Protein AF-A0A7C8HXU1-F1 (afdb_monomer)

pLDDT: mean 74.19, std 14.24, range [36.62, 89.44]

Solvent-accessible surface area (backbone atoms only — not comparable to full-atom values): 4567 Å² total; per-residue (Å²): 136,84,80,79,71,71,78,74,72,89,61,75,60,59,62,59,22,36,36,29,34,61,44,95,86,70,46,75,44,79,32,32,27,63,44,48,46,73,56,96,89,41,46,33,32,27,28,43,43,98,93,34,58,86,43,73,43,56,52,89,51,50,77,46,77,44,63,61,75,71,76,82,75,128

Secondary structure (DSSP, 8-state):
----PPPP--SPPPTTEEEEEE-TTS-EEEEEEEEEEEETTEEEEEEESTTTBT-EEEGGGEEEEEEGGGGS--

Radius of gyration: 12.83 Å; Cα contacts (8 Å, |Δi|>4): 128; chains: 1; bounding box: 36×26×39 Å

Foldseek 3Di:
DDPPPPPQPPDWDDFQKWFWFQDPVRDIDTWTFHGWDQDPNFIWTQTDDDPRHPNIDTSVRTPDIGGPVPPPDD

Sequence (74 aa):
MQIRQRPLPTEVIPKDTWVIIQQPSKQIRAITCEESEIVDGKHMIKANGYGFSGKPFPVSKIVKTAALNAVNGQ

Nearest PDB structures (foldseek):
  5j26-assembly1_A  TM=7.306E-01  e=2.923E-02  Homo sapiens
  6my0-assembly2_B  TM=7.594E-01  e=3.473E-02  Homo sapiens
  2lcc-assembly1_A  TM=5.964E-01  e=1.096E-01  Homo sapiens
  6bpi-assembly1_A  TM=6.609E-01  e=2.437E+00  Homo sapiens
  5kh6-assembly1_A  TM=5.841E-01  e=2.172E+00  Homo sapiens

Mean predicted aligned error: 9.25 Å

Structure (mmCIF, N/CA/C/O backbone):
data_AF-A0A7C8HXU1-F1
#
_entry.id   AF-A0A7C8HXU1-F1
#
loop_
_atom_site.group_PDB
_atom_site.id
_atom_site.type_symbol
_atom_site.label_atom_id
_atom_site.label_alt_id
_atom_site.label_comp_id
_atom_site.label_asym_id
_atom_site.label_entity_id
_atom_site.label_seq_id
_atom_site.pdbx_PDB_ins_code
_atom_site.Cartn_x
_atom_site.Cartn_y
_atom_site.Cartn_z
_atom_site.occupancy
_atom_site.B_iso_or_equiv
_atom_site.auth_seq_id
_atom_site.auth_comp_id
_atom_site.auth_asym_id
_atom_site.auth_atom_id
_atom_site.pdbx_PDB_model_num
ATOM 1 N N . MET A 1 1 ? -28.875 -4.513 2.652 1.00 43.06 1 MET A N 1
ATOM 2 C CA . MET A 1 1 ? -27.744 -4.388 1.705 1.00 43.06 1 MET A CA 1
ATOM 3 C C . MET A 1 1 ? -26.483 -4.868 2.405 1.00 43.06 1 MET A C 1
ATOM 5 O O . MET A 1 1 ? -26.059 -4.233 3.359 1.00 43.06 1 MET A O 1
ATOM 9 N N . GLN A 1 2 ? -25.932 -6.013 2.005 1.00 53.72 2 GLN A N 1
ATOM 10 C CA . GLN A 1 2 ? -24.697 -6.539 2.587 1.00 53.72 2 GLN A CA 1
ATOM 11 C C . GLN A 1 2 ? -23.522 -5.871 1.868 1.00 53.72 2 GLN A C 1
ATOM 13 O O . GLN A 1 2 ? -23.285 -6.128 0.688 1.00 53.72 2 GLN A O 1
ATOM 18 N N . ILE A 1 3 ? -22.830 -4.956 2.548 1.00 50.88 3 ILE A N 1
ATOM 19 C CA . ILE A 1 3 ? -21.603 -4.352 2.026 1.00 50.88 3 ILE A CA 1
ATOM 20 C C . ILE A 1 3 ? -20.585 -5.489 1.938 1.00 50.88 3 ILE A C 1
ATOM 22 O O . ILE A 1 3 ? -20.087 -5.955 2.960 1.00 50.88 3 ILE A O 1
ATOM 26 N N . ARG A 1 4 ? -20.309 -5.981 0.724 1.00 40.03 4 ARG A N 1
ATOM 27 C CA . ARG A 1 4 ?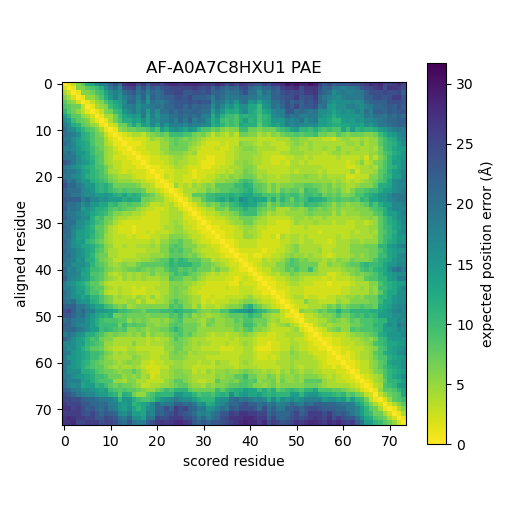 -19.187 -6.888 0.468 1.00 40.03 4 ARG A CA 1
ATOM 28 C C . ARG A 1 4 ? -17.9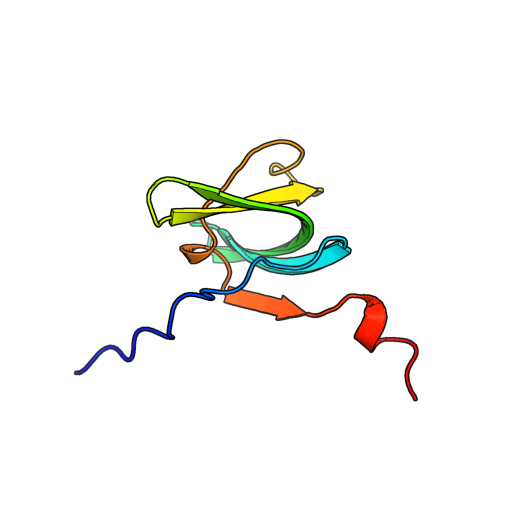07 -6.097 0.729 1.00 40.03 4 ARG A C 1
ATOM 30 O O . ARG A 1 4 ? -17.383 -5.458 -0.182 1.00 40.03 4 ARG A O 1
ATOM 37 N N . GLN A 1 5 ? -17.446 -6.070 1.978 1.00 46.34 5 GLN A N 1
ATOM 38 C CA . GLN A 1 5 ? -16.097 -5.610 2.276 1.00 46.34 5 GLN A CA 1
ATOM 39 C C . GLN A 1 5 ? -15.160 -6.518 1.484 1.00 46.34 5 GLN A C 1
ATOM 41 O O . GLN A 1 5 ? -15.171 -7.736 1.660 1.00 46.34 5 GLN A O 1
ATOM 46 N N . ARG A 1 6 ? -14.421 -5.935 0.534 1.00 55.75 6 ARG A N 1
ATOM 47 C CA . ARG A 1 6 ? -13.340 -6.666 -0.127 1.00 55.75 6 ARG A CA 1
ATOM 48 C C . ARG A 1 6 ? -12.395 -7.131 0.985 1.00 55.75 6 ARG A C 1
ATOM 50 O O . ARG A 1 6 ? -12.122 -6.314 1.870 1.00 55.75 6 ARG A O 1
ATOM 57 N N . PRO A 1 7 ? -11.943 -8.396 0.981 1.00 52.84 7 PRO A N 1
ATOM 58 C CA . PRO A 1 7 ? -10.962 -8.841 1.958 1.00 52.84 7 PRO A CA 1
ATOM 59 C C . PRO A 1 7 ? -9.792 -7.857 1.930 1.00 52.84 7 PRO A C 1
ATOM 61 O O . PRO A 1 7 ? -9.311 -7.490 0.854 1.00 52.84 7 PRO A O 1
ATOM 64 N N . LEU A 1 8 ? -9.413 -7.354 3.108 1.00 55.09 8 LEU A N 1
ATOM 65 C CA . LEU A 1 8 ? -8.218 -6.529 3.227 1.00 55.09 8 LEU A CA 1
ATOM 66 C C . LEU A 1 8 ? -7.049 -7.358 2.684 1.00 55.09 8 LEU A C 1
ATOM 68 O O . LEU A 1 8 ? -6.978 -8.542 3.017 1.00 55.09 8 LEU A O 1
ATOM 72 N N . PRO A 1 9 ? -6.160 -6.785 1.856 1.00 57.69 9 PRO A N 1
ATOM 73 C CA . PRO A 1 9 ? -4.954 -7.481 1.438 1.00 57.69 9 PRO A CA 1
ATOM 74 C C . PRO A 1 9 ? -4.180 -7.889 2.693 1.00 57.69 9 PRO A C 1
ATOM 76 O O . PRO A 1 9 ? -3.604 -7.041 3.375 1.00 57.69 9 PRO A O 1
ATOM 79 N N . THR A 1 10 ? -4.236 -9.174 3.037 1.00 60.88 10 THR A N 1
ATOM 80 C CA . THR A 1 10 ? -3.452 -9.785 4.119 1.00 60.88 10 THR A CA 1
ATOM 81 C C . THR A 1 10 ? -1.994 -9.967 3.722 1.00 60.88 10 THR A C 1
ATOM 83 O O . THR A 1 10 ? -1.159 -10.261 4.567 1.00 60.88 10 THR A O 1
ATOM 86 N N . GLU A 1 11 ? -1.687 -9.772 2.442 1.00 69.75 11 GLU A N 1
ATOM 87 C CA . GLU A 1 11 ? -0.343 -9.822 1.892 1.00 69.75 11 GLU A CA 1
ATOM 88 C C . GLU A 1 11 ? 0.221 -8.417 1.733 1.00 69.75 11 GLU A C 1
ATOM 90 O O . GLU A 1 11 ? -0.460 -7.522 1.232 1.00 69.75 11 GLU A O 1
ATOM 95 N N . VAL A 1 12 ? 1.476 -8.269 2.153 1.00 79.94 12 VAL A N 1
ATOM 96 C CA . VAL A 1 12 ? 2.340 -7.091 2.013 1.00 79.94 12 VAL A CA 1
ATOM 97 C C . VAL A 1 12 ? 2.340 -6.628 0.549 1.00 79.94 12 VAL A C 1
ATOM 99 O O . VAL A 1 12 ? 2.626 -7.414 -0.355 1.00 79.94 12 VAL A O 1
ATOM 102 N N . ILE A 1 13 ? 2.001 -5.357 0.295 1.00 81.38 13 ILE A N 1
ATOM 103 C CA . ILE A 1 13 ? 2.043 -4.789 -1.062 1.00 81.38 13 ILE A CA 1
ATOM 104 C C . ILE A 1 13 ? 3.511 -4.686 -1.501 1.00 81.38 13 ILE A C 1
ATOM 106 O O . ILE A 1 13 ? 4.294 -4.018 -0.818 1.00 81.38 13 ILE A O 1
ATOM 110 N N . PRO A 1 14 ? 3.905 -5.286 -2.640 1.00 82.81 14 PRO A N 1
ATOM 111 C CA . PRO A 1 14 ? 5.284 -5.226 -3.097 1.00 82.81 14 PRO A CA 1
ATOM 112 C C . PRO A 1 14 ? 5.758 -3.787 -3.301 1.00 82.81 14 PRO A C 1
ATOM 114 O O . PRO A 1 14 ? 4.996 -2.920 -3.752 1.00 82.81 14 PRO A O 1
ATOM 117 N N . LYS A 1 15 ? 7.042 -3.555 -3.027 1.00 84.19 15 LYS A N 1
ATOM 118 C CA . LYS A 1 15 ? 7.714 -2.313 -3.403 1.00 84.19 15 LYS A CA 1
ATOM 119 C C . LYS A 1 15 ? 7.549 -2.050 -4.907 1.00 84.19 15 LYS A C 1
ATOM 121 O O . LYS A 1 15 ? 7.388 -2.976 -5.700 1.00 84.19 15 LYS A O 1
ATOM 126 N N . ASP A 1 16 ? 7.539 -0.774 -5.267 1.00 83.62 16 ASP A N 1
ATOM 127 C CA . ASP A 1 16 ? 7.352 -0.264 -6.621 1.00 83.62 16 ASP A CA 1
ATOM 128 C C . ASP A 1 16 ? 5.981 -0.620 -7.218 1.00 83.62 16 ASP A C 1
ATOM 130 O O . ASP A 1 16 ? 5.804 -0.591 -8.422 1.00 83.62 16 ASP A O 1
ATOM 134 N N . THR A 1 17 ? 4.960 -0.918 -6.408 1.00 84.50 17 THR A N 1
ATOM 135 C CA . THR A 1 17 ? 3.582 -1.126 -6.897 1.00 84.50 17 THR A CA 1
ATOM 136 C C . THR A 1 17 ? 2.853 0.208 -7.067 1.00 84.50 17 THR A C 1
ATOM 138 O O . THR A 1 17 ? 2.841 1.024 -6.145 1.00 84.50 17 THR A O 1
ATOM 141 N N . TRP A 1 18 ? 2.166 0.426 -8.192 1.00 85.19 18 TRP A N 1
ATOM 142 C CA . TRP A 1 18 ? 1.236 1.549 -8.325 1.00 85.19 18 TRP A CA 1
ATOM 143 C C . TRP A 1 18 ? 0.007 1.316 -7.451 1.00 85.19 18 TRP A C 1
ATOM 145 O O . TRP A 1 18 ? -0.701 0.316 -7.587 1.00 85.19 18 TRP A O 1
ATOM 155 N N . VAL A 1 19 ? -0.294 2.269 -6.581 1.00 85.12 19 VAL A N 1
ATOM 156 C CA . VAL A 1 19 ? -1.493 2.270 -5.749 1.00 85.12 19 VAL A CA 1
ATOM 157 C C . VAL A 1 19 ? -2.347 3.479 -6.104 1.00 85.12 19 VAL A C 1
ATOM 159 O O . VAL A 1 19 ? -1.875 4.614 -6.188 1.00 85.12 19 VAL A O 1
ATOM 162 N N . ILE A 1 20 ? -3.625 3.222 -6.355 1.00 84.31 20 ILE A N 1
ATOM 163 C CA . ILE A 1 20 ? -4.623 4.239 -6.653 1.00 84.31 20 ILE A CA 1
ATOM 164 C C . ILE A 1 20 ? -5.392 4.519 -5.375 1.00 84.31 20 ILE A C 1
ATOM 166 O O . ILE A 1 20 ? -6.062 3.636 -4.837 1.00 84.31 20 ILE A O 1
ATOM 170 N N . ILE A 1 21 ? -5.325 5.757 -4.910 1.00 82.69 21 ILE A N 1
ATOM 171 C CA . ILE A 1 21 ? -6.021 6.225 -3.715 1.00 82.69 21 ILE A CA 1
ATOM 172 C C . ILE A 1 21 ? -7.129 7.202 -4.098 1.00 82.69 21 ILE A C 1
ATOM 174 O O . ILE A 1 21 ? -6.986 7.995 -5.032 1.00 82.69 21 ILE A O 1
ATOM 178 N N . GLN A 1 22 ? -8.230 7.168 -3.350 1.00 78.31 22 GLN A N 1
ATOM 179 C CA . GLN A 1 22 ? -9.279 8.180 -3.433 1.00 78.31 22 GLN A CA 1
ATOM 180 C C . GLN A 1 22 ? -9.180 9.096 -2.216 1.00 78.31 22 GLN A C 1
ATOM 182 O O . GLN A 1 22 ? -9.325 8.665 -1.073 1.00 78.31 22 GLN A O 1
ATOM 187 N N . GLN A 1 23 ? -8.908 10.373 -2.461 1.00 73.31 23 GLN A N 1
ATOM 188 C CA . GLN A 1 23 ? -8.872 11.390 -1.416 1.00 73.31 23 GLN A CA 1
ATOM 189 C C . GLN A 1 23 ? -10.295 11.855 -1.054 1.00 73.31 23 GLN A C 1
ATOM 191 O O . GLN A 1 23 ? -11.198 11.771 -1.893 1.00 73.31 23 GLN A O 1
ATOM 196 N N . PRO A 1 24 ? -10.511 12.410 0.157 1.00 73.00 24 PRO A N 1
ATOM 197 C CA . PRO A 1 24 ? -11.811 12.949 0.576 1.00 73.00 24 PRO A CA 1
ATOM 198 C C . PRO A 1 24 ? -12.406 13.982 -0.394 1.00 73.00 24 PRO A C 1
ATOM 200 O O . PRO A 1 24 ? -13.619 14.067 -0.545 1.00 73.00 24 PRO A O 1
ATOM 203 N N . SER A 1 25 ? -11.557 14.714 -1.121 1.00 77.81 25 SER A N 1
ATOM 204 C CA . SER A 1 25 ? -11.935 15.667 -2.173 1.00 77.81 25 SER A CA 1
ATOM 205 C C . SER A 1 25 ? -12.413 15.014 -3.481 1.00 77.81 25 SER A C 1
ATOM 207 O O . SER A 1 25 ? -12.508 15.691 -4.502 1.00 77.81 25 SER A O 1
ATOM 209 N N . LYS A 1 26 ? -12.676 13.699 -3.486 1.00 68.19 26 LYS A N 1
ATOM 210 C CA . LYS A 1 26 ? -12.973 12.872 -4.671 1.00 68.19 26 LYS A CA 1
ATOM 211 C C . LYS A 1 26 ? -11.852 12.827 -5.717 1.00 68.19 26 LYS A C 1
ATOM 213 O O . LYS A 1 26 ? -12.058 12.288 -6.800 1.00 68.19 26 LYS A O 1
ATOM 218 N N . GLN A 1 27 ? -10.662 13.336 -5.404 1.00 75.62 27 GLN A N 1
ATOM 219 C CA . GLN A 1 27 ? -9.505 13.224 -6.288 1.00 75.62 27 GLN A CA 1
ATOM 220 C C . GLN A 1 27 ? -8.960 11.794 -6.258 1.00 75.62 27 GLN A C 1
ATOM 222 O O . GLN A 1 27 ? -8.692 11.245 -5.187 1.00 75.62 27 GLN A O 1
ATOM 227 N N . ILE A 1 28 ? -8.797 11.203 -7.440 1.00 77.06 28 ILE A N 1
ATOM 228 C CA . ILE A 1 28 ? -8.149 9.905 -7.635 1.00 77.06 28 ILE A CA 1
ATOM 229 C 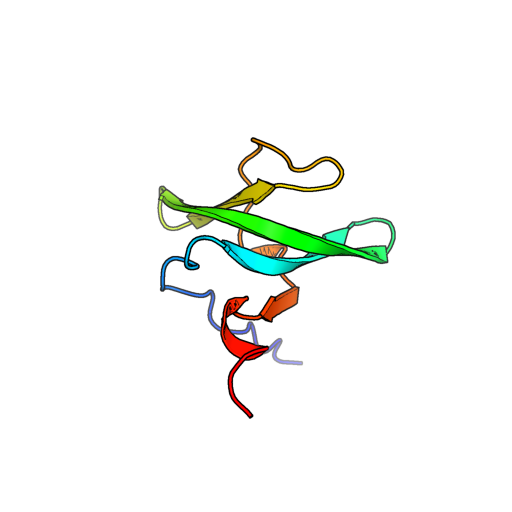C . ILE A 1 28 ? -6.685 10.169 -7.973 1.00 77.06 28 ILE A C 1
ATOM 231 O O . ILE A 1 28 ? -6.393 10.976 -8.857 1.00 77.06 28 ILE A O 1
ATOM 235 N N . ARG A 1 29 ? -5.759 9.516 -7.268 1.00 80.44 29 ARG A N 1
ATOM 236 C CA . ARG A 1 29 ? -4.316 9.683 -7.494 1.00 80.44 29 ARG A CA 1
ATOM 237 C C . ARG A 1 29 ? -3.620 8.338 -7.571 1.00 80.44 29 ARG A C 1
ATOM 239 O O . ARG A 1 29 ? -3.930 7.453 -6.781 1.00 80.44 29 ARG A O 1
ATOM 246 N N . ALA A 1 30 ? -2.671 8.227 -8.495 1.00 83.50 30 ALA A N 1
ATOM 247 C CA . ALA A 1 30 ? -1.739 7.113 -8.580 1.00 83.50 30 ALA A CA 1
ATOM 248 C C . ALA A 1 30 ? -0.419 7.518 -7.907 1.00 83.50 30 ALA A C 1
ATOM 250 O O . ALA A 1 30 ? 0.133 8.575 -8.214 1.00 83.50 30 ALA A O 1
ATOM 251 N N . ILE A 1 31 ? 0.050 6.702 -6.970 1.00 87.00 31 ILE A N 1
ATOM 252 C CA . ILE A 1 31 ? 1.319 6.860 -6.244 1.00 87.00 31 ILE A CA 1
ATOM 253 C C . ILE A 1 31 ? 2.028 5.503 -6.202 1.00 87.00 31 ILE A C 1
ATOM 255 O O . ILE A 1 31 ? 1.392 4.479 -6.451 1.00 87.00 31 ILE A O 1
ATOM 259 N N . THR A 1 32 ? 3.324 5.467 -5.917 1.00 87.06 32 THR A N 1
ATOM 260 C CA . THR A 1 32 ? 4.092 4.212 -5.867 1.00 87.06 32 THR A CA 1
ATOM 261 C C . THR A 1 32 ? 4.304 3.767 -4.428 1.00 87.06 32 THR A C 1
ATOM 263 O O . THR A 1 32 ? 4.602 4.582 -3.565 1.00 87.06 32 THR A O 1
ATOM 266 N N . CYS A 1 33 ? 4.133 2.481 -4.139 1.00 87.19 33 CYS A N 1
ATOM 267 C CA . CYS A 1 33 ? 4.430 1.902 -2.831 1.00 87.19 33 CYS A CA 1
ATOM 268 C C . CYS A 1 33 ? 5.947 1.762 -2.661 1.00 87.19 33 CYS A C 1
ATOM 270 O O . CYS A 1 33 ? 6.589 1.093 -3.464 1.00 87.19 33 CYS A O 1
ATOM 272 N N . GLU A 1 34 ? 6.523 2.358 -1.623 1.00 87.69 34 GLU A N 1
ATOM 273 C CA . GLU A 1 34 ? 7.942 2.192 -1.283 1.00 87.69 34 GLU A CA 1
ATOM 274 C C . GLU A 1 34 ? 8.139 1.046 -0.297 1.00 87.69 34 GLU A C 1
ATOM 276 O O . GLU A 1 34 ? 9.004 0.195 -0.490 1.00 87.69 34 GLU A O 1
ATOM 281 N N . GLU A 1 35 ? 7.317 1.017 0.748 1.00 87.75 35 GLU A N 1
ATOM 282 C CA . GLU A 1 35 ? 7.378 0.040 1.832 1.00 87.75 35 GLU A CA 1
ATOM 283 C C . GLU A 1 35 ? 5.951 -0.304 2.257 1.00 87.75 35 GLU A C 1
ATOM 285 O O . GLU A 1 35 ? 5.054 0.544 2.214 1.00 87.75 35 GLU A O 1
ATOM 290 N N . SER A 1 36 ? 5.729 -1.541 2.682 1.00 87.44 36 SER A N 1
ATOM 291 C CA . SER A 1 36 ? 4.476 -1.942 3.307 1.00 87.44 36 SER A CA 1
ATOM 292 C C . SER A 1 36 ? 4.741 -2.871 4.481 1.00 87.44 36 SER A C 1
ATOM 294 O O . SER A 1 36 ? 5.688 -3.656 4.478 1.00 87.44 36 SER A O 1
ATOM 296 N N . GLU A 1 37 ? 3.922 -2.733 5.515 1.00 87.88 37 GLU A N 1
ATOM 297 C CA . GLU A 1 37 ? 4.078 -3.444 6.776 1.00 87.88 37 GLU A CA 1
ATOM 298 C C . GLU A 1 37 ? 2.720 -3.686 7.435 1.00 87.88 37 GLU A C 1
ATOM 300 O O . GLU A 1 37 ? 1.750 -2.954 7.217 1.00 87.88 37 GLU A O 1
ATOM 305 N N . ILE A 1 38 ? 2.639 -4.729 8.259 1.00 84.25 38 ILE A N 1
ATOM 306 C CA . ILE A 1 38 ? 1.456 -5.028 9.066 1.00 84.25 38 ILE A CA 1
ATOM 307 C C . ILE A 1 38 ? 1.802 -4.702 10.517 1.00 84.25 38 ILE A C 1
ATOM 309 O O . ILE A 1 38 ? 2.540 -5.443 11.161 1.00 84.25 38 ILE A O 1
ATOM 313 N N . VAL A 1 39 ? 1.256 -3.599 11.029 1.00 82.31 39 VAL A N 1
ATOM 314 C CA . VAL A 1 39 ? 1.463 -3.127 12.407 1.00 82.31 39 VAL A CA 1
ATOM 315 C C . VAL A 1 39 ? 0.140 -3.249 13.152 1.00 82.31 39 VAL A C 1
ATOM 317 O O . VAL A 1 39 ? -0.872 -2.716 12.701 1.00 82.31 39 VAL A O 1
ATOM 320 N N . ASP A 1 40 ? 0.115 -3.986 14.264 1.00 82.38 40 ASP A N 1
ATOM 321 C CA . ASP A 1 40 ? -1.088 -4.208 15.085 1.00 82.38 40 ASP A CA 1
ATOM 322 C C . ASP A 1 40 ? -2.307 -4.714 14.285 1.00 82.38 40 ASP A C 1
ATOM 324 O O . ASP A 1 40 ? -3.445 -4.279 14.480 1.00 82.38 40 ASP A O 1
ATOM 328 N N . GLY A 1 41 ? -2.068 -5.596 13.307 1.00 78.81 41 GLY A N 1
ATOM 329 C CA . GLY A 1 41 ? -3.110 -6.121 12.415 1.00 78.81 41 GLY A CA 1
ATOM 330 C C . GLY A 1 41 ? -3.639 -5.110 11.388 1.00 78.81 41 GLY A C 1
ATOM 331 O O . GLY A 1 41 ? -4.579 -5.414 10.651 1.00 78.81 41 GLY A O 1
ATOM 332 N N . LYS A 1 42 ? -3.044 -3.914 11.302 1.00 81.38 42 LYS A N 1
ATOM 333 C CA . LYS A 1 42 ? -3.335 -2.907 10.278 1.00 81.38 42 LYS A CA 1
ATOM 334 C C . LYS A 1 42 ? -2.240 -2.923 9.225 1.00 81.38 42 LYS A C 1
ATOM 336 O O . LYS A 1 42 ? -1.076 -2.666 9.511 1.00 81.38 42 LYS A O 1
ATOM 341 N N . HIS A 1 43 ? -2.637 -3.180 7.985 1.00 86.25 43 HIS A N 1
ATOM 342 C CA . HIS A 1 43 ? -1.733 -3.087 6.850 1.00 86.25 43 HIS A CA 1
ATOM 343 C C . HIS A 1 43 ? -1.538 -1.611 6.469 1.00 86.25 43 HIS A C 1
ATOM 345 O O . HIS A 1 43 ? -2.475 -0.925 6.035 1.00 86.25 43 HIS A O 1
ATOM 351 N N . MET A 1 44 ? -0.319 -1.128 6.678 1.00 87.62 44 MET A N 1
ATOM 352 C CA . MET A 1 44 ? 0.135 0.229 6.415 1.00 87.62 44 MET A CA 1
ATOM 353 C C . MET A 1 44 ? 1.086 0.223 5.223 1.00 87.62 44 MET A C 1
ATOM 355 O O . MET A 1 44 ? 1.886 -0.695 5.062 1.00 87.62 44 MET A O 1
ATO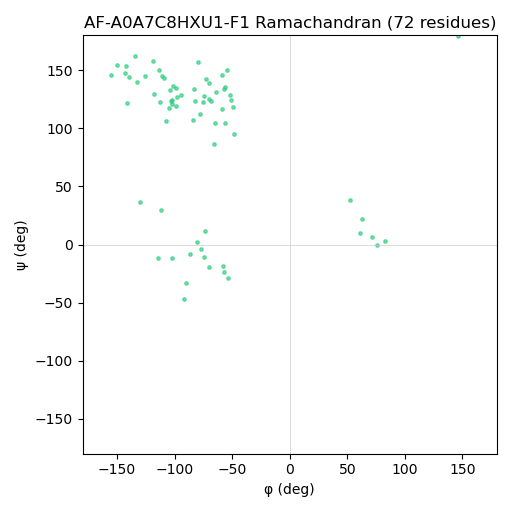M 359 N N . ILE A 1 45 ? 1.010 1.261 4.395 1.00 88.56 45 ILE A N 1
ATOM 360 C CA . ILE A 1 45 ? 1.978 1.480 3.324 1.00 88.56 45 ILE A CA 1
ATOM 361 C C . ILE A 1 45 ? 2.590 2.859 3.412 1.00 88.56 45 ILE A C 1
ATOM 363 O O . ILE A 1 45 ? 1.922 3.839 3.748 1.00 88.56 45 ILE A O 1
ATOM 367 N N . LYS A 1 46 ? 3.858 2.931 3.047 1.00 89.44 46 LYS A N 1
ATOM 368 C CA . LYS A 1 46 ? 4.585 4.155 2.772 1.00 89.44 46 LYS A CA 1
ATOM 369 C C . LYS A 1 46 ? 4.679 4.273 1.263 1.00 89.44 46 LYS A C 1
ATOM 371 O O . LYS A 1 46 ? 5.140 3.352 0.592 1.00 89.44 46 LYS A O 1
ATOM 376 N N . ALA A 1 47 ? 4.188 5.378 0.722 1.00 86.94 47 ALA A N 1
ATOM 377 C CA . ALA A 1 47 ? 4.201 5.606 -0.714 1.00 86.94 47 ALA 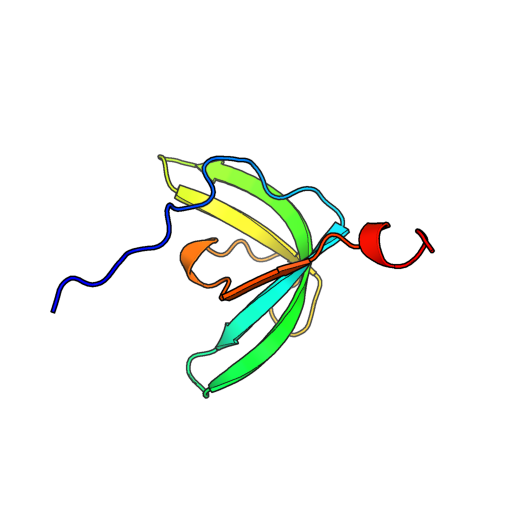A CA 1
ATOM 378 C C . ALA A 1 47 ? 5.017 6.843 -1.061 1.00 86.94 47 ALA A C 1
ATOM 380 O O . ALA A 1 47 ? 5.155 7.758 -0.249 1.00 86.94 47 ALA A O 1
ATOM 381 N N . ASN A 1 48 ? 5.476 6.899 -2.302 1.00 86.31 48 ASN A N 1
ATOM 382 C CA . ASN A 1 48 ? 6.043 8.086 -2.902 1.00 86.31 48 ASN A CA 1
ATOM 383 C C . ASN A 1 48 ? 5.044 8.716 -3.869 1.00 86.31 48 ASN A C 1
ATOM 385 O O . ASN A 1 48 ? 4.436 8.038 -4.700 1.00 86.31 48 ASN A O 1
ATOM 389 N N . GLY A 1 49 ? 4.862 10.028 -3.760 1.00 78.56 49 GLY A N 1
ATOM 390 C CA . GLY A 1 49 ? 3.971 10.777 -4.630 1.00 78.56 49 GLY A CA 1
ATOM 391 C C . GLY A 1 49 ? 3.295 11.946 -3.927 1.00 78.56 49 GLY A C 1
ATOM 392 O O . GLY A 1 49 ? 3.489 12.201 -2.738 1.00 78.56 49 GLY A O 1
ATOM 393 N N . TYR A 1 50 ? 2.476 12.662 -4.695 1.00 70.19 50 TYR A N 1
ATOM 394 C CA . TYR A 1 50 ? 1.889 13.965 -4.369 1.00 70.19 50 TYR A CA 1
ATOM 395 C C . TYR A 1 50 ? 1.251 14.037 -2.962 1.00 70.19 50 TYR A C 1
ATOM 397 O O . TYR A 1 50 ? 0.087 13.681 -2.772 1.00 70.19 50 TYR A O 1
ATOM 405 N N . GLY A 1 51 ? 2.012 14.519 -1.972 1.00 73.38 51 GLY A N 1
ATOM 406 C CA . GLY A 1 51 ? 1.566 14.699 -0.582 1.00 73.38 51 GLY A CA 1
ATOM 407 C C . GLY A 1 51 ? 1.619 13.454 0.318 1.00 73.38 51 GLY A C 1
ATOM 408 O O . GLY A 1 51 ? 1.220 13.551 1.479 1.00 73.38 51 GLY A O 1
ATOM 409 N N . PHE A 1 52 ? 2.117 12.317 -0.183 1.00 76.69 52 PHE A N 1
ATOM 410 C CA . PHE A 1 52 ? 2.237 11.050 0.557 1.00 76.69 52 PHE A CA 1
ATOM 411 C C . PHE A 1 52 ? 3.680 10.594 0.786 1.00 76.69 52 PHE A C 1
ATOM 413 O O . PHE A 1 52 ? 3.885 9.711 1.614 1.00 76.69 52 PHE A O 1
ATOM 420 N N . SER A 1 53 ? 4.663 11.219 0.125 1.00 82.88 53 SER A N 1
ATOM 421 C CA . SER A 1 53 ? 6.084 10.881 0.263 1.00 82.88 53 SER A CA 1
ATOM 422 C C . SER A 1 53 ? 6.518 10.790 1.729 1.00 82.88 53 SER A C 1
ATOM 424 O O . SER A 1 53 ? 6.417 11.756 2.490 1.00 82.88 53 SER A O 1
ATOM 426 N N . GLY A 1 54 ? 6.972 9.598 2.119 1.00 77.88 54 GLY A N 1
ATOM 427 C CA . GLY A 1 54 ? 7.494 9.301 3.452 1.00 77.88 54 GLY A CA 1
ATOM 428 C C . GLY A 1 54 ? 6.450 9.142 4.562 1.00 77.88 54 GLY A C 1
ATOM 429 O O . GLY A 1 54 ? 6.836 8.863 5.695 1.00 77.88 54 GLY A O 1
ATOM 430 N N . LYS A 1 55 ? 5.147 9.291 4.278 1.00 82.56 55 LYS A N 1
ATOM 431 C CA . LYS A 1 55 ? 4.082 9.175 5.286 1.00 82.56 55 LYS A CA 1
ATOM 432 C C . LYS A 1 55 ? 3.368 7.822 5.185 1.00 82.56 55 LYS A C 1
ATOM 434 O O . LYS A 1 55 ? 2.815 7.525 4.125 1.00 82.56 55 LYS A O 1
ATOM 439 N N . PRO A 1 56 ? 3.306 7.031 6.272 1.00 84.69 56 PRO A N 1
ATOM 440 C CA . PRO A 1 56 ? 2.534 5.799 6.278 1.00 84.69 56 PRO A CA 1
ATOM 441 C C . PRO A 1 56 ? 1.028 6.098 6.260 1.00 84.69 56 PRO A C 1
ATOM 443 O O . PRO A 1 56 ? 0.542 6.995 6.955 1.00 84.69 56 PRO A O 1
ATOM 446 N N . PHE A 1 57 ? 0.259 5.339 5.484 1.00 85.44 57 PHE A N 1
ATOM 447 C CA . PHE A 1 57 ? -1.203 5.393 5.469 1.00 85.44 57 PHE A CA 1
ATOM 448 C C . PHE A 1 57 ? -1.805 3.994 5.295 1.00 85.44 57 PHE A C 1
ATOM 450 O O . PHE A 1 57 ? -1.164 3.103 4.739 1.00 85.44 57 PHE A O 1
ATOM 457 N N . PRO A 1 58 ? -3.040 3.769 5.774 1.00 86.44 58 PRO A N 1
ATOM 458 C CA . PRO A 1 58 ? -3.629 2.440 5.746 1.00 86.44 58 PRO A CA 1
ATOM 459 C C . PRO A 1 58 ? -4.028 2.024 4.329 1.00 86.44 58 PRO A C 1
ATOM 461 O O . PRO A 1 58 ? -4.601 2.818 3.571 1.00 86.44 58 PRO A O 1
ATOM 464 N N . VAL A 1 59 ? -3.835 0.739 4.022 1.00 82.81 59 VAL A N 1
ATOM 465 C CA . VAL A 1 59 ? -4.263 0.099 2.763 1.00 82.81 59 VAL A CA 1
ATOM 466 C C . VAL A 1 59 ? -5.763 0.242 2.515 1.00 82.81 59 VAL A C 1
ATOM 468 O O . VAL A 1 59 ? -6.197 0.254 1.369 1.00 82.81 59 VAL A O 1
ATOM 471 N N . SER A 1 60 ? -6.569 0.450 3.559 1.00 79.81 60 SER A N 1
ATOM 472 C CA . SER A 1 60 ? -8.011 0.697 3.428 1.00 79.81 60 SER A CA 1
ATOM 473 C C . SER A 1 60 ? -8.370 1.916 2.567 1.00 79.81 60 SER A C 1
ATOM 475 O O . SER A 1 60 ? -9.503 2.018 2.103 1.00 79.81 60 SER A O 1
ATOM 477 N N . LYS A 1 61 ? -7.427 2.840 2.332 1.00 77.44 61 LYS A N 1
ATOM 478 C CA . LYS A 1 61 ? -7.604 3.997 1.437 1.00 77.44 61 LYS A CA 1
ATOM 479 C C . LYS A 1 61 ? -7.285 3.694 -0.032 1.00 77.44 61 LYS A C 1
ATOM 481 O O . LYS A 1 61 ? -7.518 4.544 -0.894 1.00 77.44 61 LYS A O 1
ATOM 486 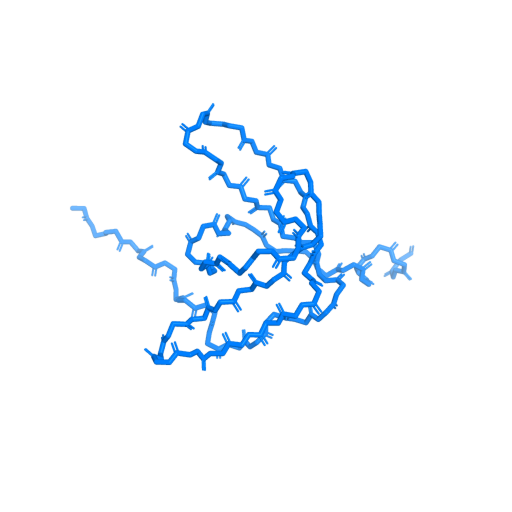N N . ILE A 1 62 ? -6.732 2.517 -0.317 1.00 81.12 62 ILE A N 1
ATOM 487 C CA . ILE A 1 62 ? -6.372 2.079 -1.662 1.00 81.12 62 ILE A CA 1
ATOM 488 C C . ILE A 1 62 ? -7.616 1.518 -2.343 1.00 81.12 62 ILE A C 1
ATOM 490 O O . ILE A 1 62 ? -8.262 0.590 -1.863 1.00 81.12 62 ILE A O 1
ATOM 494 N N . VAL A 1 63 ? -7.939 2.083 -3.498 1.00 80.69 63 VAL A N 1
ATOM 495 C CA . VAL A 1 63 ? -9.078 1.674 -4.325 1.00 80.69 63 VAL A CA 1
ATOM 496 C C . VAL A 1 63 ? -8.669 0.590 -5.321 1.00 80.69 63 VAL A C 1
ATOM 498 O O . VAL A 1 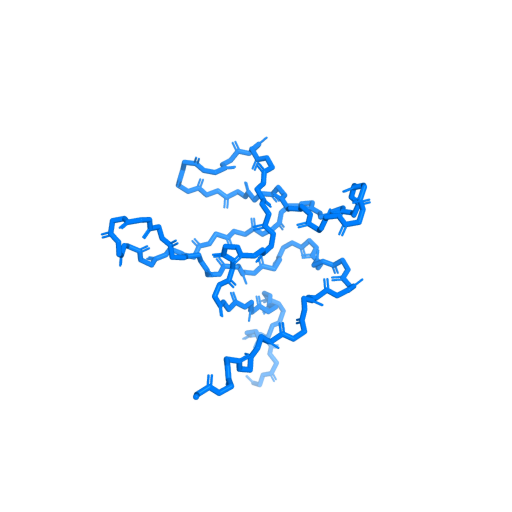63 ? -9.475 -0.283 -5.658 1.00 80.69 63 VAL A O 1
ATOM 501 N N . LYS A 1 64 ? -7.420 0.641 -5.798 1.00 78.88 64 LYS A N 1
ATOM 502 C CA . LYS A 1 64 ? -6.856 -0.310 -6.761 1.00 78.88 64 LYS A CA 1
ATOM 503 C C . LYS A 1 64 ? -5.333 -0.366 -6.641 1.00 78.88 64 LYS A C 1
ATOM 505 O O . LYS A 1 64 ? -4.703 0.656 -6.392 1.00 78.88 64 LYS A O 1
ATOM 510 N N . THR A 1 65 ? -4.754 -1.538 -6.865 1.00 73.12 65 THR A N 1
ATOM 511 C CA . THR A 1 65 ? -3.309 -1.744 -7.018 1.00 73.12 65 THR A CA 1
ATOM 512 C C . THR A 1 65 ? -3.005 -2.192 -8.449 1.00 73.12 65 THR A C 1
ATOM 514 O O . THR A 1 65 ? -3.846 -2.810 -9.107 1.00 73.12 65 THR A O 1
ATOM 517 N N . ALA A 1 66 ? -1.825 -1.848 -8.956 1.00 75.19 66 ALA A N 1
ATOM 518 C CA . ALA A 1 66 ? -1.296 -2.321 -10.228 1.00 75.19 66 ALA A CA 1
ATOM 519 C C . ALA A 1 66 ? 0.210 -2.560 -10.077 1.00 75.19 66 ALA A C 1
ATOM 521 O O . ALA A 1 66 ? 0.956 -1.652 -9.717 1.00 75.19 66 ALA A O 1
ATOM 522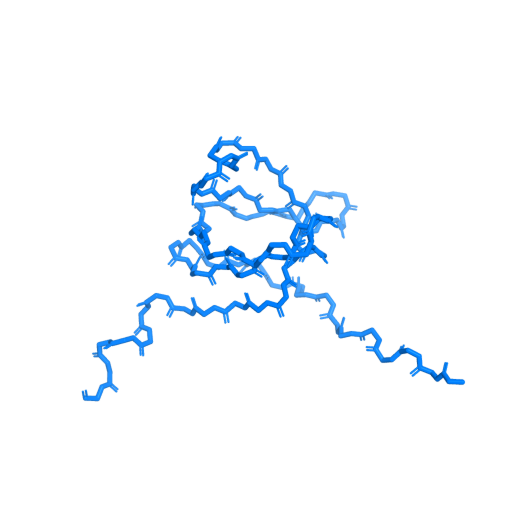 N N . ALA A 1 67 ? 0.659 -3.789 -10.329 1.00 68.56 67 ALA A N 1
ATOM 523 C CA . ALA A 1 67 ? 2.082 -4.100 -10.320 1.00 68.56 67 ALA A CA 1
ATOM 524 C C . ALA A 1 67 ? 2.780 -3.314 -11.439 1.00 68.56 67 ALA A C 1
ATOM 526 O O . ALA A 1 67 ? 2.333 -3.329 -12.585 1.00 68.56 67 ALA A O 1
ATOM 527 N N . LEU A 1 68 ? 3.882 -2.638 -11.121 1.00 61.41 68 LEU A N 1
ATOM 528 C CA . LEU A 1 68 ? 4.625 -1.824 -12.090 1.00 61.41 68 LEU A CA 1
ATOM 529 C C . LEU A 1 68 ? 5.339 -2.692 -13.141 1.00 61.41 68 LEU A C 1
ATOM 531 O O . LEU A 1 68 ? 5.551 -2.2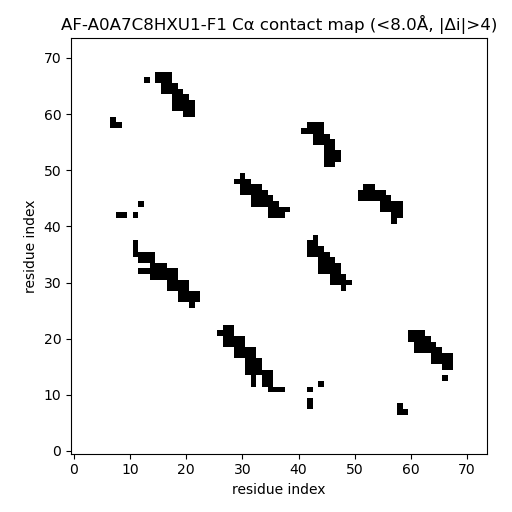48 -14.263 1.00 61.41 68 LEU A O 1
ATOM 535 N N . ASN A 1 69 ? 5.543 -3.979 -12.839 1.00 55.34 69 ASN A N 1
ATOM 536 C CA . ASN A 1 69 ? 6.035 -4.987 -13.783 1.00 55.34 69 ASN A CA 1
ATOM 537 C C . ASN A 1 69 ? 4.979 -5.500 -14.783 1.00 55.34 69 ASN A C 1
ATOM 539 O O . ASN A 1 69 ? 5.319 -6.283 -15.664 1.00 55.34 69 ASN A O 1
ATOM 543 N N . ALA A 1 70 ? 3.713 -5.076 -14.695 1.00 50.62 70 ALA A N 1
ATOM 544 C CA . ALA A 1 70 ? 2.671 -5.528 -15.623 1.00 50.62 70 ALA A CA 1
ATOM 545 C C . ALA A 1 70 ? 2.678 -4.797 -16.984 1.00 50.62 70 ALA A C 1
ATOM 547 O O . ALA A 1 70 ? 1.813 -5.068 -17.811 1.00 50.62 70 ALA A O 1
ATOM 548 N N . VAL A 1 71 ? 3.620 -3.873 -17.227 1.00 49.12 71 VAL A N 1
ATOM 549 C CA . VAL A 1 71 ? 3.660 -3.059 -18.462 1.00 49.12 71 VAL A CA 1
ATOM 550 C C . VAL A 1 71 ? 4.709 -3.544 -19.480 1.00 49.12 71 VAL A C 1
ATOM 552 O O . VAL A 1 71 ? 4.633 -3.156 -20.636 1.00 49.12 71 VAL A O 1
ATOM 555 N N . ASN A 1 72 ? 5.622 -4.456 -19.117 1.00 43.25 72 ASN A N 1
ATOM 556 C CA . ASN A 1 72 ? 6.663 -4.966 -20.035 1.00 43.25 72 ASN A CA 1
ATOM 557 C C . ASN A 1 72 ? 6.478 -6.441 -20.425 1.00 43.25 72 ASN A C 1
ATOM 559 O O . ASN A 1 72 ? 7.450 -7.157 -20.654 1.00 43.25 72 ASN A O 1
ATOM 563 N N . GLY A 1 73 ? 5.235 -6.916 -20.458 1.00 44.38 73 GLY A N 1
ATOM 564 C CA . GLY A 1 73 ? 4.936 -8.330 -20.648 1.00 44.38 73 GLY A CA 1
ATOM 565 C C . GLY A 1 73 ? 3.909 -8.633 -21.725 1.00 44.38 73 GLY A C 1
ATOM 566 O O . GLY A 1 73 ? 3.131 -9.540 -21.468 1.00 44.38 73 GLY A O 1
ATOM 567 N N . GLN A 1 74 ? 3.878 -7.906 -22.852 1.00 36.62 74 GLN A N 1
ATOM 568 C CA . GLN A 1 74 ? 3.386 -8.373 -24.165 1.00 36.62 74 GLN A CA 1
ATOM 569 C C . GLN A 1 74 ? 4.027 -7.566 -25.293 1.00 36.62 74 GLN A C 1
ATOM 571 O O . GLN A 1 74 ? 4.091 -6.325 -25.153 1.00 36.62 74 GLN A O 1
#